Protein AF-A0A7W0RZY6-F1 (afdb_monomer)

Nearest PDB structures (foldseek):
  2p26-assembly1_A  TM=3.273E-01  e=1.431E-01  Homo sapiens
  4n2i-assembly1_A  TM=2.790E-01  e=1.040E-01  Homo sapiens
  4n2c-assembly1_A-2  TM=2.614E-01  e=1.287E-01  Homo sapiens
  5ev7-assembly1_A  TM=2.286E-01  e=4.862E-01  Bacillus anthracis str. Ames

Radius of gyration: 14.33 Å; Cα contacts (8 Å, |Δi|>4): 286; chains: 1; bounding box: 40×27×38 Å

Sequence (119 aa):
MIWPTVRMAGPTHREPWAYAAKAPIVLPARMKVVLAIAPEAAQLAALSSHRGGFVQAVRFEACREREPARVYRGTVGKRTGFPFAFYLKKPSACVPMDVWVDGMETPIREVVPVGRNDC

Structure (mmCIF, N/CA/C/O backbone):
data_AF-A0A7W0RZY6-F1
#
_entry.id   AF-A0A7W0RZY6-F1
#
loop_
_atom_site.group_PDB
_atom_site.id
_atom_site.type_symbol
_atom_site.label_atom_id
_atom_site.label_alt_id
_atom_site.label_comp_id
_atom_site.label_asym_id
_atom_site.label_entity_id
_atom_site.label_seq_id
_atom_site.pdbx_PDB_ins_code
_atom_site.Cartn_x
_atom_site.Cartn_y
_atom_site.Cartn_z
_atom_site.occupancy
_atom_site.B_iso_or_equiv
_atom_site.auth_seq_id
_atom_site.auth_comp_id
_atom_site.auth_asym_id
_atom_site.auth_atom_id
_atom_site.pdbx_PDB_model_num
ATOM 1 N N . MET A 1 1 ? -3.504 -5.855 12.016 1.00 54.06 1 MET A N 1
ATOM 2 C CA . MET A 1 1 ? -3.649 -5.634 10.560 1.00 54.06 1 MET A CA 1
ATOM 3 C C . MET A 1 1 ? -3.458 -6.971 9.877 1.00 54.06 1 MET A C 1
ATOM 5 O O . MET A 1 1 ? -2.596 -7.708 10.330 1.00 54.06 1 MET A O 1
ATOM 9 N N . ILE A 1 2 ? -4.269 -7.329 8.880 1.00 57.41 2 ILE A N 1
ATOM 10 C CA . ILE A 1 2 ? -4.031 -8.566 8.122 1.00 57.41 2 ILE A CA 1
ATOM 11 C C . ILE A 1 2 ? -3.517 -8.156 6.746 1.00 57.41 2 ILE A C 1
ATOM 13 O O . ILE A 1 2 ? -4.217 -7.444 6.023 1.00 57.41 2 ILE A O 1
ATOM 17 N N . TRP A 1 3 ? -2.305 -8.606 6.426 1.00 59.16 3 TRP A N 1
ATOM 18 C CA . TRP A 1 3 ? -1.685 -8.563 5.104 1.00 59.16 3 TRP A CA 1
ATOM 19 C C . TRP A 1 3 ? -1.666 -9.988 4.545 1.00 59.16 3 TRP A C 1
ATOM 21 O O . TRP A 1 3 ? -0.695 -10.714 4.738 1.00 59.16 3 TRP A O 1
ATOM 31 N N . PRO A 1 4 ? -2.738 -10.470 3.903 1.00 53.94 4 PRO A N 1
ATOM 32 C CA . PRO A 1 4 ? -2.623 -11.650 3.065 1.00 53.94 4 PRO A CA 1
ATOM 33 C C . PRO A 1 4 ? -1.577 -11.377 1.977 1.00 53.94 4 PRO A C 1
ATOM 35 O O . PRO A 1 4 ? -1.418 -10.242 1.532 1.00 53.94 4 PRO A O 1
ATOM 38 N N . THR A 1 5 ? -0.875 -12.404 1.514 1.00 54.38 5 THR A N 1
ATOM 39 C CA . THR A 1 5 ? -0.008 -12.292 0.337 1.00 54.38 5 THR A CA 1
ATOM 40 C C . THR A 1 5 ? -0.793 -11.734 -0.854 1.00 54.38 5 THR A C 1
ATOM 42 O O . THR A 1 5 ? -1.931 -12.140 -1.111 1.00 54.38 5 THR A O 1
ATOM 45 N N . VAL A 1 6 ? -0.213 -10.778 -1.585 1.00 59.59 6 VAL A N 1
ATOM 46 C CA . VAL A 1 6 ? -0.845 -10.193 -2.774 1.00 59.59 6 VAL A CA 1
ATOM 47 C C . VAL A 1 6 ? -0.607 -11.140 -3.953 1.00 59.59 6 VAL A C 1
ATOM 49 O O . VAL A 1 6 ? 0.420 -11.075 -4.626 1.00 59.59 6 VAL A O 1
ATOM 52 N N . ARG A 1 7 ? -1.541 -12.068 -4.180 1.00 60.62 7 ARG A N 1
ATOM 53 C CA . ARG A 1 7 ? -1.239 -13.302 -4.930 1.00 60.62 7 ARG A CA 1
ATOM 54 C C . ARG A 1 7 ? -1.064 -13.163 -6.443 1.00 60.62 7 ARG A C 1
ATOM 56 O O . ARG A 1 7 ? -0.431 -14.036 -7.020 1.00 60.62 7 ARG A O 1
ATOM 63 N N . MET A 1 8 ? -1.596 -12.127 -7.099 1.00 67.44 8 MET A N 1
ATOM 64 C CA . MET A 1 8 ? -1.424 -11.952 -8.551 1.00 67.44 8 MET A CA 1
ATOM 65 C C . MET A 1 8 ? -1.447 -10.477 -8.956 1.00 67.44 8 MET A C 1
ATOM 67 O O . MET A 1 8 ? -2.408 -9.765 -8.655 1.00 67.44 8 MET A O 1
ATOM 71 N N . ALA A 1 9 ? -0.407 -10.041 -9.669 1.00 77.50 9 ALA A N 1
ATOM 72 C CA . ALA A 1 9 ? -0.416 -8.783 -10.404 1.00 77.50 9 ALA A CA 1
ATOM 73 C C . ALA A 1 9 ? -0.838 -9.051 -11.856 1.00 77.50 9 ALA A C 1
ATOM 75 O O . ALA A 1 9 ? -0.310 -9.956 -12.500 1.00 77.50 9 ALA A O 1
ATOM 76 N N . GLY A 1 10 ? -1.794 -8.279 -12.365 1.00 82.31 10 GLY A N 1
ATOM 77 C CA . GLY A 1 10 ? -2.190 -8.296 -13.772 1.00 82.31 10 GLY A CA 1
ATOM 78 C C . GLY A 1 10 ? -1.513 -7.164 -14.549 1.00 82.31 10 GLY A C 1
ATOM 79 O O . GLY A 1 10 ? -1.170 -6.145 -13.942 1.00 82.31 10 GLY A O 1
ATOM 80 N N . PRO A 1 11 ? -1.318 -7.304 -15.871 1.00 89.19 11 PRO A N 1
ATOM 81 C CA . PRO A 1 11 ? -0.809 -6.217 -16.701 1.00 89.19 11 PRO A CA 1
ATOM 82 C C . PRO A 1 11 ? -1.781 -5.026 -16.728 1.00 89.19 11 PRO A C 1
ATOM 84 O O . PRO A 1 11 ? -2.994 -5.190 -16.589 1.00 89.19 11 PRO A O 1
ATOM 87 N N . THR A 1 12 ? -1.252 -3.819 -16.933 1.00 88.44 12 THR A N 1
ATOM 88 C CA . THR A 1 12 ? -2.036 -2.590 -17.127 1.00 88.44 12 THR A CA 1
ATOM 89 C C . THR A 1 12 ? -1.476 -1.748 -18.271 1.00 88.44 12 THR A C 1
ATOM 91 O O . THR A 1 12 ? -0.322 -1.900 -18.657 1.00 88.44 12 THR A O 1
ATOM 94 N N . HIS A 1 13 ? -2.277 -0.811 -18.782 1.00 86.31 13 HIS A N 1
ATOM 95 C CA . HIS A 1 13 ? -1.855 0.162 -19.800 1.00 86.31 13 HIS A CA 1
ATOM 96 C C . HIS A 1 13 ? -1.362 1.489 -19.200 1.00 86.31 13 HIS A C 1
ATOM 98 O O . HIS A 1 13 ? -1.403 2.520 -19.865 1.00 86.31 13 HIS A O 1
ATOM 104 N N . ARG A 1 14 ? -0.978 1.511 -17.916 1.00 84.38 14 ARG A N 1
ATOM 105 C CA . ARG A 1 14 ? -0.579 2.748 -17.238 1.00 84.38 14 ARG A CA 1
ATOM 106 C C . ARG A 1 14 ? 0.929 2.834 -17.082 1.00 84.38 14 ARG A C 1
ATOM 108 O O . ARG A 1 14 ? 1.489 2.247 -16.167 1.00 84.38 14 ARG A O 1
ATOM 115 N N . GLU A 1 15 ? 1.587 3.619 -17.920 1.00 84.44 15 GLU A N 1
ATOM 116 C CA . GLU A 1 15 ? 3.020 3.877 -17.768 1.00 84.44 15 GLU A CA 1
ATOM 117 C C . GLU A 1 15 ? 3.321 4.795 -16.563 1.00 84.44 15 GLU A C 1
ATOM 119 O O . GLU A 1 15 ? 2.501 5.652 -16.219 1.00 84.44 15 GLU A O 1
ATOM 124 N N . PRO A 1 16 ? 4.475 4.625 -15.883 1.00 89.00 16 PRO A N 1
ATOM 125 C CA . PRO A 1 16 ? 5.500 3.585 -16.077 1.00 89.00 16 PRO A CA 1
ATOM 126 C C . PRO A 1 16 ? 5.185 2.243 -15.372 1.00 89.00 16 PRO A C 1
ATOM 128 O O . PRO A 1 16 ? 6.061 1.390 -15.233 1.00 89.00 16 PRO A O 1
ATOM 131 N N . TRP A 1 17 ? 3.961 2.046 -14.883 1.00 92.94 17 TRP A N 1
ATOM 132 C CA . TRP A 1 17 ? 3.565 0.927 -14.025 1.00 92.94 17 TRP A CA 1
ATOM 133 C C . TRP A 1 17 ? 2.798 -0.164 -14.781 1.00 92.94 17 TRP A C 1
ATOM 135 O O . TRP A 1 17 ? 1.571 -0.278 -14.717 1.00 92.94 17 TRP A O 1
ATOM 145 N N . ALA A 1 18 ? 3.550 -1.006 -15.484 1.00 92.19 18 ALA A N 1
ATOM 146 C CA . ALA A 1 18 ? 3.011 -2.042 -16.361 1.00 92.19 18 ALA A CA 1
ATOM 147 C C . ALA A 1 18 ? 2.171 -3.126 -15.656 1.00 92.19 18 ALA A C 1
ATOM 149 O O . ALA A 1 18 ? 1.490 -3.885 -16.340 1.00 92.19 18 ALA A O 1
ATOM 150 N N . TYR A 1 19 ? 2.181 -3.210 -14.322 1.00 92.69 19 TYR A N 1
ATOM 151 C CA . TYR A 1 19 ? 1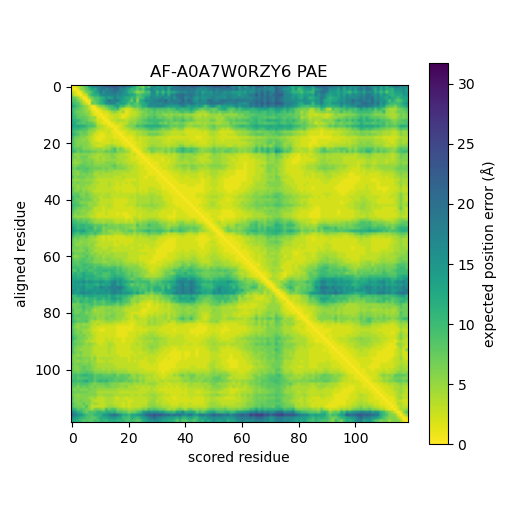.444 -4.228 -13.570 1.00 92.69 19 TYR A CA 1
ATOM 152 C C . TYR A 1 19 ? 0.708 -3.624 -12.377 1.00 92.69 19 TYR A C 1
ATOM 154 O O . TYR A 1 19 ? 1.174 -2.658 -11.777 1.00 92.69 19 TYR A O 1
ATOM 162 N N . ALA A 1 20 ? -0.425 -4.213 -11.998 1.00 90.81 20 ALA A N 1
ATOM 163 C CA . ALA A 1 20 ? -1.156 -3.844 -10.795 1.00 90.81 20 ALA A CA 1
ATOM 164 C C . ALA A 1 20 ? -1.683 -5.063 -10.050 1.00 90.81 20 ALA A C 1
ATOM 166 O O . ALA A 1 20 ? -2.134 -6.037 -10.649 1.00 90.81 20 ALA A O 1
ATOM 167 N N . ALA A 1 21 ? -1.680 -4.976 -8.727 1.00 88.56 21 ALA A N 1
ATOM 168 C CA . ALA A 1 21 ? -2.188 -6.010 -7.850 1.00 88.56 21 ALA A CA 1
ATOM 169 C C . ALA A 1 21 ? -3.076 -5.394 -6.769 1.00 88.56 21 ALA A C 1
ATOM 171 O O . ALA A 1 21 ? -2.716 -4.400 -6.131 1.00 88.56 21 ALA A O 1
ATOM 172 N N . LYS A 1 22 ? -4.257 -5.976 -6.550 1.00 84.44 22 LYS A N 1
ATOM 173 C CA . LYS A 1 22 ? -5.153 -5.505 -5.493 1.00 84.44 22 LYS A CA 1
ATOM 174 C C . LYS A 1 22 ? -4.484 -5.732 -4.144 1.00 84.44 22 LYS A C 1
ATOM 176 O O . LYS A 1 22 ? -4.162 -6.862 -3.802 1.00 84.44 22 LYS A O 1
ATOM 181 N N . ALA A 1 23 ? -4.323 -4.667 -3.374 1.00 77.38 23 ALA A N 1
ATOM 182 C CA . ALA A 1 23 ? -3.780 -4.736 -2.031 1.00 77.38 23 ALA A CA 1
ATOM 183 C C . ALA A 1 23 ? -4.786 -5.459 -1.111 1.00 77.38 23 ALA A C 1
ATOM 185 O O . ALA A 1 23 ? -5.882 -4.939 -0.892 1.00 77.38 23 ALA A O 1
ATOM 186 N N . PRO A 1 24 ? -4.461 -6.635 -0.555 1.00 73.19 24 PRO A N 1
ATOM 187 C CA . PRO A 1 24 ? -5.371 -7.418 0.277 1.00 73.19 24 PRO A CA 1
ATOM 188 C C . PRO A 1 24 ? -5.419 -6.895 1.725 1.00 73.19 24 PRO A C 1
ATOM 190 O O . PRO A 1 24 ? -5.641 -7.648 2.664 1.00 73.19 24 PRO A O 1
ATOM 193 N N . ILE A 1 25 ? -5.203 -5.597 1.927 1.00 81.44 25 ILE A N 1
ATOM 194 C CA . ILE A 1 25 ? -5.101 -4.990 3.253 1.00 81.44 25 ILE A CA 1
ATOM 195 C C . ILE A 1 25 ? -6.491 -4.918 3.866 1.00 81.44 25 ILE A C 1
ATOM 197 O O . ILE A 1 25 ? -7.415 -4.347 3.281 1.00 81.44 25 ILE A O 1
ATOM 201 N N . VAL A 1 26 ? -6.625 -5.464 5.070 1.00 84.31 26 VAL A N 1
ATOM 202 C CA . VAL A 1 26 ? -7.871 -5.418 5.831 1.00 84.31 26 VAL A CA 1
ATOM 203 C C . VAL A 1 26 ? -7.612 -4.832 7.212 1.00 84.31 26 VAL A C 1
ATOM 205 O O . VAL A 1 26 ? -6.772 -5.326 7.974 1.00 84.31 26 VAL A O 1
ATOM 208 N N . LEU A 1 27 ? -8.369 -3.787 7.548 1.00 87.06 27 LEU A N 1
ATOM 209 C CA . LEU A 1 27 ? -8.287 -3.095 8.830 1.00 87.06 27 LEU A CA 1
ATOM 210 C C . LEU A 1 27 ? -9.541 -3.329 9.678 1.00 87.06 27 LEU A C 1
ATOM 212 O O . LEU A 1 27 ? -10.643 -3.380 9.126 1.00 87.06 27 LEU A O 1
ATOM 216 N N . PRO A 1 28 ? -9.410 -3.437 11.010 1.00 88.75 28 PRO A N 1
ATOM 217 C CA . PRO A 1 28 ? -10.540 -3.315 11.925 1.00 88.75 28 PRO A CA 1
ATOM 218 C C . PRO A 1 28 ? -11.281 -1.986 11.737 1.00 88.75 28 PRO A C 1
ATOM 220 O O . PRO A 1 28 ? -10.676 -0.978 11.371 1.00 88.75 28 PRO A O 1
ATOM 223 N N . ALA A 1 29 ? -12.584 -1.979 12.016 1.00 88.81 29 ALA A N 1
ATOM 224 C CA . ALA A 1 29 ? -13.389 -0.760 11.989 1.00 88.81 29 ALA A CA 1
ATOM 225 C C . ALA A 1 29 ? -12.775 0.357 12.857 1.00 88.81 29 ALA A C 1
ATOM 227 O O . ALA A 1 29 ? -12.216 0.077 13.917 1.00 88.81 29 ALA A O 1
ATOM 228 N N . ARG A 1 30 ? -12.916 1.620 12.423 1.00 88.44 30 ARG A N 1
ATOM 229 C CA . ARG A 1 30 ? -12.371 2.841 13.068 1.00 88.44 30 ARG A CA 1
ATOM 230 C C . ARG A 1 30 ? -10.848 2.991 13.057 1.00 88.44 30 ARG A C 1
ATOM 232 O O . ARG A 1 30 ? -10.357 4.036 13.477 1.00 88.44 30 ARG A O 1
ATOM 239 N N . MET A 1 31 ? -10.098 1.993 12.598 1.00 91.38 31 MET A N 1
ATOM 240 C CA . MET A 1 31 ? -8.642 2.089 12.543 1.00 91.38 31 MET A CA 1
ATOM 241 C C . MET A 1 31 ? -8.207 3.072 11.452 1.00 91.38 31 MET A C 1
ATOM 243 O O . MET A 1 31 ? -8.734 3.056 10.339 1.00 91.38 31 MET A O 1
ATOM 247 N N . LYS A 1 32 ? -7.214 3.904 11.765 1.00 92.69 32 LYS A N 1
ATOM 248 C CA . LYS A 1 32 ? -6.588 4.836 10.826 1.00 92.69 32 LYS A CA 1
ATOM 249 C C . LYS A 1 32 ? -5.134 4.452 10.654 1.00 92.69 32 LYS A C 1
ATOM 251 O O . LYS A 1 32 ? -4.436 4.239 11.643 1.00 92.69 32 LYS A O 1
ATOM 256 N N . VAL A 1 33 ? -4.696 4.356 9.407 1.00 92.44 33 VAL A N 1
ATOM 257 C CA . VAL A 1 33 ? -3.311 4.016 9.085 1.00 92.44 33 VAL A CA 1
ATOM 258 C C . VA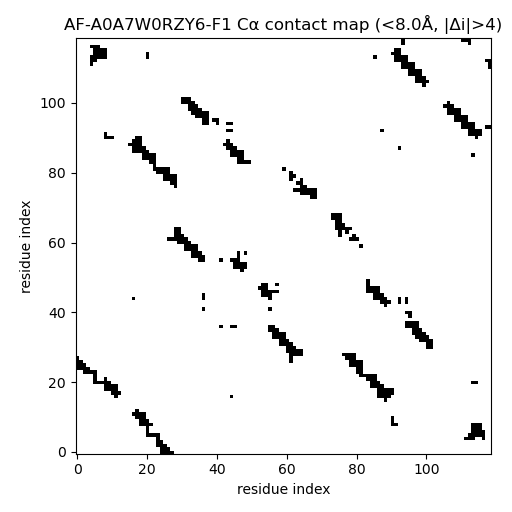L A 1 33 ? -2.797 4.869 7.936 1.00 92.44 33 VAL A C 1
ATOM 260 O O . VAL A 1 33 ? -3.570 5.316 7.085 1.00 92.44 33 VAL A O 1
ATOM 263 N N . VAL A 1 34 ? -1.486 5.061 7.882 1.00 93.31 34 VAL A N 1
ATOM 264 C CA . VAL A 1 34 ? -0.775 5.480 6.677 1.00 93.31 34 VAL A CA 1
ATOM 265 C C . VAL A 1 34 ? 0.010 4.284 6.173 1.00 93.31 34 VAL A C 1
ATOM 267 O O . VAL A 1 34 ? 0.787 3.687 6.912 1.00 93.31 34 VAL A O 1
ATOM 270 N N . LEU A 1 35 ? -0.218 3.935 4.914 1.00 91.75 35 LEU A N 1
ATOM 271 C CA . LEU A 1 35 ? 0.561 2.938 4.195 1.00 91.75 35 LEU A CA 1
ATOM 272 C C . LEU A 1 35 ? 1.541 3.701 3.318 1.00 91.75 35 LEU A C 1
ATOM 274 O O . LEU A 1 35 ? 1.099 4.492 2.482 1.00 91.75 35 LEU A O 1
ATOM 278 N N . ALA A 1 36 ? 2.833 3.480 3.506 1.00 94.38 36 ALA A N 1
ATOM 279 C CA . ALA A 1 36 ? 3.884 4.127 2.741 1.00 94.38 36 ALA A CA 1
ATOM 280 C C . ALA A 1 36 ? 4.820 3.080 2.138 1.00 94.38 36 ALA A C 1
ATOM 282 O O . ALA A 1 36 ? 5.191 2.111 2.792 1.00 94.38 36 ALA A O 1
ATOM 283 N N . ILE A 1 37 ? 5.192 3.269 0.879 1.00 94.19 37 ILE A N 1
ATOM 284 C CA . ILE A 1 37 ? 6.292 2.542 0.251 1.00 94.19 37 ILE A CA 1
ATOM 285 C C . ILE A 1 37 ? 7.580 3.165 0.776 1.00 94.19 37 ILE A C 1
ATOM 287 O O . ILE A 1 37 ? 7.729 4.390 0.748 1.00 94.19 37 ILE A O 1
ATOM 291 N N . ALA A 1 38 ? 8.490 2.336 1.281 1.00 94.12 38 ALA A N 1
ATOM 292 C CA . ALA A 1 38 ? 9.745 2.834 1.817 1.00 94.12 38 ALA A CA 1
ATOM 293 C C . ALA A 1 38 ? 10.576 3.500 0.699 1.00 94.12 38 ALA A C 1
ATOM 295 O O . ALA A 1 38 ? 10.472 3.091 -0.466 1.00 94.12 38 ALA A O 1
ATOM 296 N N . PRO A 1 39 ? 11.407 4.512 1.009 1.00 94.31 39 PRO A N 1
ATOM 297 C CA . PRO A 1 39 ? 12.160 5.264 0.001 1.00 94.31 39 PRO A CA 1
ATOM 298 C C . PRO A 1 39 ? 12.958 4.387 -0.976 1.00 94.31 39 PRO A C 1
ATOM 300 O O . PRO A 1 39 ? 12.952 4.635 -2.182 1.00 94.31 39 PRO A O 1
ATOM 303 N N . GLU A 1 40 ? 13.577 3.318 -0.477 1.00 93.75 40 GLU A N 1
ATOM 304 C CA . GLU A 1 40 ? 14.346 2.336 -1.248 1.00 93.75 40 GLU A CA 1
ATOM 305 C C . GLU A 1 40 ? 13.515 1.591 -2.310 1.00 93.75 40 GLU A C 1
ATOM 307 O O . GLU A 1 40 ? 14.056 1.100 -3.301 1.00 93.75 40 GLU A O 1
ATOM 312 N N . ALA A 1 41 ? 12.192 1.543 -2.146 1.00 92.88 41 ALA A N 1
ATOM 313 C CA . ALA A 1 41 ? 11.265 0.831 -3.017 1.00 92.88 41 ALA A CA 1
ATOM 314 C C . ALA A 1 41 ? 10.437 1.756 -3.927 1.00 92.88 41 ALA A C 1
ATOM 316 O O . ALA A 1 41 ? 9.651 1.269 -4.745 1.00 92.88 41 ALA A O 1
ATOM 317 N N . ALA A 1 42 ? 10.642 3.078 -3.865 1.00 92.62 42 ALA A N 1
ATOM 318 C CA . ALA A 1 42 ? 9.862 4.063 -4.624 1.00 92.62 42 ALA A CA 1
ATOM 319 C C . ALA A 1 42 ? 9.959 3.896 -6.154 1.00 92.62 42 ALA A C 1
ATOM 321 O O . ALA A 1 42 ? 9.074 4.321 -6.897 1.00 92.62 42 ALA A O 1
ATOM 322 N N . GLN A 1 43 ? 11.033 3.265 -6.645 1.00 93.06 43 GLN A N 1
ATOM 323 C CA . GLN A 1 43 ? 11.212 2.943 -8.065 1.00 93.06 43 GLN A CA 1
ATOM 324 C C . GLN A 1 43 ? 10.644 1.576 -8.465 1.00 93.06 43 GLN A C 1
ATOM 326 O O . GLN A 1 43 ? 10.606 1.275 -9.660 1.00 93.06 43 GLN A O 1
ATOM 331 N N . LEU A 1 44 ? 10.224 0.755 -7.500 1.00 91.94 44 LEU A N 1
ATOM 332 C CA . LEU A 1 44 ? 9.700 -0.596 -7.712 1.00 91.94 44 LEU A CA 1
ATOM 333 C C . LEU A 1 44 ? 8.176 -0.612 -7.731 1.00 91.94 44 LEU A C 1
ATOM 335 O O . LEU A 1 44 ? 7.586 -1.315 -8.557 1.00 91.94 44 LEU A O 1
ATOM 339 N N . ALA A 1 45 ? 7.562 0.177 -6.847 1.00 92.94 45 ALA A N 1
ATOM 340 C CA . ALA A 1 45 ? 6.127 0.187 -6.643 1.00 92.94 45 ALA A CA 1
ATOM 341 C C . ALA A 1 45 ? 5.548 1.597 -6.454 1.00 92.94 45 ALA A C 1
ATOM 343 O O . ALA A 1 45 ? 6.247 2.550 -6.110 1.00 92.94 45 ALA A O 1
ATOM 344 N N . ALA A 1 46 ? 4.236 1.698 -6.643 1.00 94.75 46 ALA A N 1
ATOM 345 C CA . ALA A 1 46 ? 3.419 2.838 -6.255 1.00 94.75 46 ALA A CA 1
ATOM 346 C C . ALA A 1 46 ? 2.034 2.386 -5.770 1.00 94.75 46 ALA A C 1
ATOM 348 O O . ALA A 1 46 ? 1.576 1.280 -6.058 1.00 94.75 46 ALA A O 1
ATOM 349 N N . LEU A 1 47 ? 1.334 3.262 -5.057 1.00 92.19 47 LEU A N 1
ATOM 350 C CA . LEU A 1 47 ? -0.063 3.100 -4.658 1.00 92.19 47 LEU A CA 1
ATOM 351 C C . LEU A 1 47 ? -0.960 3.931 -5.582 1.00 92.19 47 LEU A C 1
ATOM 353 O O . LEU A 1 47 ? -0.597 5.042 -5.974 1.00 92.19 47 LEU A O 1
ATOM 357 N N . SER A 1 48 ? -2.158 3.442 -5.914 1.00 89.75 48 SER A N 1
ATOM 358 C CA . SER A 1 48 ? -3.130 4.295 -6.616 1.00 89.75 48 SER A CA 1
ATOM 359 C C . SER A 1 48 ? -3.691 5.385 -5.713 1.00 89.75 48 SER A C 1
ATOM 361 O O . SER A 1 48 ? -4.142 5.107 -4.601 1.00 89.75 48 SER A O 1
ATOM 363 N N . SER A 1 49 ? -3.774 6.598 -6.253 1.00 84.75 49 SER A N 1
ATOM 364 C CA . SER A 1 49 ? -4.478 7.721 -5.637 1.00 84.75 49 SER A CA 1
ATOM 365 C C . SER A 1 49 ? -5.964 7.733 -6.003 1.00 84.75 49 SER A C 1
ATOM 367 O O . SER A 1 49 ? -6.341 7.478 -7.149 1.00 84.75 49 SER A O 1
ATOM 369 N N . HIS A 1 50 ? -6.814 8.126 -5.049 1.00 75.94 50 HIS A N 1
ATOM 370 C CA . HIS A 1 50 ? -8.238 8.381 -5.298 1.00 75.94 50 HIS A CA 1
ATOM 371 C C . HIS A 1 50 ? -8.476 9.546 -6.274 1.00 75.94 50 HIS A C 1
ATOM 373 O O . HIS A 1 50 ? -9.521 9.596 -6.912 1.00 75.94 50 HIS A O 1
ATOM 379 N N . ARG A 1 51 ? -7.513 10.472 -6.402 1.00 79.19 51 ARG A N 1
ATOM 380 C CA . ARG A 1 51 ? -7.578 11.629 -7.317 1.00 79.19 51 ARG A CA 1
ATOM 381 C C . ARG A 1 51 ? -7.037 11.325 -8.716 1.00 79.19 51 ARG A C 1
ATOM 383 O O . ARG A 1 51 ? -6.875 12.238 -9.515 1.00 79.19 51 ARG A O 1
ATOM 390 N N . GLY A 1 52 ? -6.736 10.059 -9.003 1.00 79.00 52 GLY A N 1
ATOM 391 C CA . GLY A 1 52 ? -5.973 9.670 -10.183 1.00 79.00 52 GLY A CA 1
ATOM 392 C C . GLY A 1 52 ? -4.463 9.785 -9.955 1.00 79.00 52 GLY A C 1
ATOM 393 O O . GLY A 1 52 ? -3.995 10.526 -9.091 1.00 79.00 52 GLY A O 1
ATOM 394 N N . GLY A 1 53 ? -3.701 8.995 -10.712 1.00 88.88 53 GLY A N 1
ATOM 395 C CA . GLY A 1 53 ? -2.243 8.927 -10.607 1.00 88.88 53 GLY A CA 1
ATOM 396 C C . GLY A 1 53 ? -1.719 7.986 -9.518 1.00 88.88 53 GLY A C 1
ATOM 397 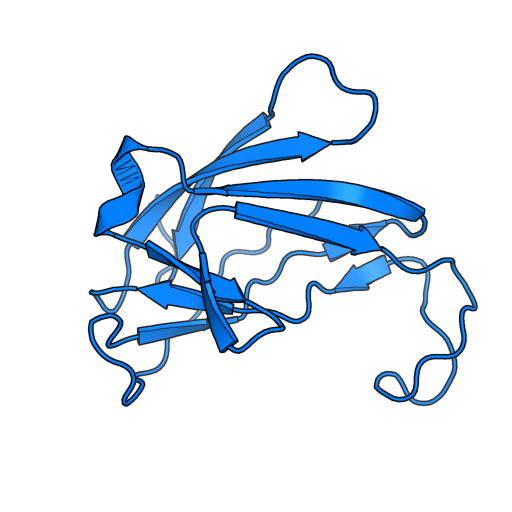O O . GLY A 1 53 ? -2.437 7.130 -8.987 1.00 88.88 53 GLY A O 1
ATOM 398 N N . PHE A 1 54 ? -0.432 8.157 -9.225 1.00 92.19 54 PHE A N 1
ATOM 399 C CA . PHE A 1 54 ? 0.385 7.259 -8.415 1.00 92.19 54 PHE A CA 1
ATOM 400 C C . PHE A 1 54 ? 1.030 8.026 -7.271 1.00 92.19 54 PHE A C 1
ATOM 402 O O . PHE A 1 54 ? 1.546 9.123 -7.470 1.00 92.19 54 PHE A O 1
ATOM 409 N N . VAL A 1 55 ? 0.994 7.448 -6.078 1.00 94.06 55 VAL A N 1
ATOM 410 C CA . VAL A 1 55 ? 1.539 8.050 -4.860 1.00 94.06 55 VAL A CA 1
ATOM 411 C C . VAL A 1 55 ? 2.372 7.031 -4.097 1.00 94.06 55 VAL A C 1
ATOM 413 O O . VAL A 1 55 ? 2.188 5.827 -4.252 1.00 94.06 55 VAL A O 1
ATOM 416 N N . GLN A 1 56 ? 3.288 7.516 -3.264 1.00 94.94 56 GLN A N 1
ATOM 417 C CA . GLN A 1 56 ? 4.132 6.662 -2.422 1.00 94.94 56 GLN A CA 1
ATOM 418 C C . GLN A 1 56 ? 3.504 6.378 -1.058 1.00 94.94 56 GLN A C 1
ATOM 420 O O . GLN A 1 56 ? 3.870 5.410 -0.404 1.00 94.94 56 GLN A O 1
ATOM 425 N N . ALA A 1 57 ? 2.527 7.185 -0.643 1.00 93.50 57 ALA A N 1
ATOM 426 C CA . ALA A 1 57 ? 1.822 6.988 0.610 1.00 93.50 57 ALA A CA 1
ATOM 427 C C . ALA A 1 57 ? 0.338 7.325 0.482 1.00 93.50 57 ALA A C 1
ATOM 429 O O . ALA A 1 57 ? -0.060 8.211 -0.277 1.00 93.50 57 ALA A O 1
ATOM 430 N N . VAL A 1 58 ? -0.480 6.622 1.258 1.00 91.81 58 VAL A N 1
ATOM 431 C CA . VAL A 1 58 ? -1.922 6.850 1.369 1.00 91.81 58 VAL A CA 1
ATOM 432 C C . VAL A 1 58 ? -2.349 6.754 2.824 1.00 91.81 58 VAL A C 1
ATOM 434 O O . VAL A 1 58 ? -1.961 5.834 3.543 1.00 91.81 58 VAL A O 1
ATOM 437 N N . ARG A 1 59 ? -3.202 7.684 3.249 1.00 91.44 59 ARG A N 1
ATOM 438 C CA . ARG A 1 59 ? -3.939 7.559 4.505 1.00 91.44 59 ARG A CA 1
ATOM 439 C C . ARG A 1 59 ? -5.218 6.774 4.245 1.00 91.44 59 ARG A C 1
ATOM 441 O O . ARG A 1 59 ? -5.987 7.125 3.352 1.00 91.44 59 ARG A O 1
ATOM 448 N N . PHE A 1 60 ? -5.450 5.740 5.040 1.00 89.19 60 PHE A N 1
ATOM 449 C CA . PHE A 1 60 ? -6.653 4.928 4.994 1.00 89.19 60 PHE A CA 1
ATOM 450 C C . PHE A 1 60 ? -7.324 4.920 6.365 1.00 89.19 60 PHE A C 1
ATOM 452 O O . PHE A 1 60 ? -6.731 4.524 7.366 1.00 89.19 60 PHE A O 1
ATOM 459 N N . GLU A 1 61 ? -8.572 5.376 6.399 1.00 91.06 61 GLU A N 1
ATOM 460 C CA . GLU A 1 61 ? -9.443 5.307 7.567 1.00 91.06 61 GLU A CA 1
ATOM 461 C C . GLU A 1 61 ? -10.505 4.241 7.307 1.00 91.06 61 GLU A C 1
ATOM 463 O O . GLU A 1 61 ? -11.288 4.339 6.361 1.00 91.06 61 GLU A O 1
ATOM 468 N N . ALA A 1 62 ? -10.495 3.193 8.125 1.00 89.44 62 ALA A N 1
ATOM 469 C CA . ALA A 1 62 ? -11.492 2.144 8.069 1.00 89.44 62 ALA A CA 1
ATOM 470 C C . ALA A 1 62 ? -12.838 2.682 8.563 1.00 89.44 62 ALA A C 1
ATOM 472 O O . ALA A 1 62 ? -12.918 3.296 9.632 1.00 89.44 62 ALA A O 1
ATOM 473 N N . CYS A 1 63 ? -13.897 2.388 7.809 1.00 88.69 63 CYS A N 1
ATOM 474 C CA . CYS A 1 63 ? -15.265 2.745 8.163 1.00 88.69 63 CYS A CA 1
ATOM 475 C C . CYS A 1 63 ? -15.636 2.243 9.565 1.00 88.69 63 CYS A C 1
ATOM 477 O O . CYS A 1 63 ? -15.054 1.293 10.108 1.00 88.69 63 CYS A O 1
ATOM 479 N N . ARG A 1 64 ? -16.645 2.879 10.158 1.00 89.44 64 ARG A N 1
ATOM 480 C CA . ARG A 1 64 ? -17.244 2.394 11.403 1.00 89.44 64 ARG A CA 1
ATOM 481 C C . ARG A 1 64 ? -18.030 1.117 11.112 1.00 89.44 64 ARG A C 1
ATOM 483 O O . ARG A 1 64 ? -18.588 0.941 10.031 1.00 89.44 64 ARG A O 1
ATOM 490 N N . GLU A 1 65 ? -18.111 0.228 12.097 1.00 87.62 65 GLU A N 1
ATOM 491 C CA . GLU A 1 65 ? -19.028 -0.907 11.994 1.00 87.62 65 GLU A CA 1
ATOM 492 C C . GLU A 1 65 ? -20.459 -0.381 11.808 1.00 87.62 65 GLU A C 1
ATOM 494 O O . GLU A 1 65 ? -20.845 0.600 12.450 1.00 87.62 65 GLU A O 1
ATOM 499 N N . ARG A 1 66 ? -21.235 -1.041 10.941 1.00 86.50 66 ARG A N 1
ATOM 500 C CA . ARG A 1 66 ? -22.615 -0.675 10.572 1.00 86.50 66 ARG A CA 1
ATOM 501 C C . ARG A 1 66 ? -22.755 0.614 9.756 1.00 86.50 66 ARG A C 1
ATOM 503 O O . ARG A 1 66 ? -23.874 1.063 9.525 1.00 86.50 66 ARG A O 1
ATOM 510 N N . GLU A 1 67 ? -21.656 1.194 9.281 1.00 87.12 67 GLU A N 1
ATOM 511 C CA . GLU A 1 67 ? -21.718 2.327 8.359 1.00 87.12 67 GLU A CA 1
ATOM 512 C C . GLU A 1 67 ? -22.353 1.894 7.022 1.00 87.12 67 GLU A C 1
ATOM 514 O O . GLU A 1 67 ? -21.958 0.856 6.475 1.00 87.12 67 GLU A O 1
ATOM 519 N N . PRO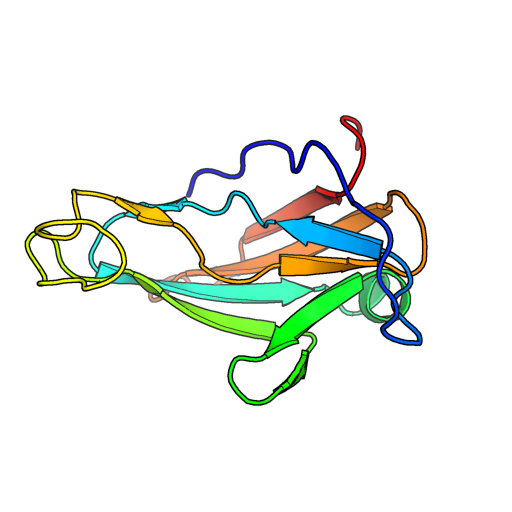 A 1 68 ? -23.346 2.628 6.483 1.00 84.81 68 PR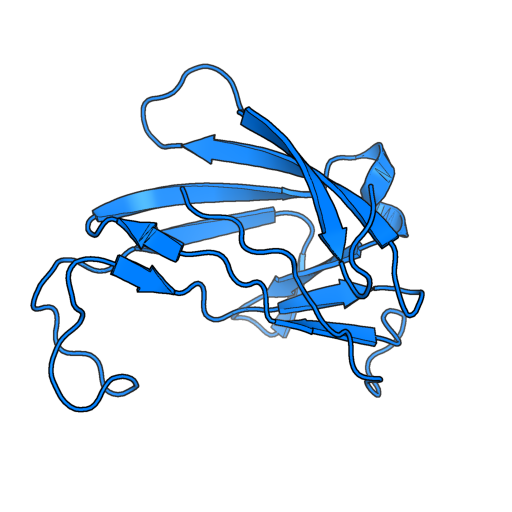O A N 1
ATOM 520 C CA . PRO A 1 68 ? -23.925 2.315 5.181 1.00 84.81 68 PRO A CA 1
ATOM 521 C C . PRO A 1 68 ? -22.873 2.423 4.077 1.00 84.81 68 PRO A C 1
ATOM 523 O O . PRO A 1 68 ? -22.209 3.450 3.950 1.00 84.81 68 PRO A O 1
ATOM 526 N N . ALA A 1 69 ? -22.744 1.399 3.234 1.00 75.06 69 ALA A N 1
ATOM 527 C CA . ALA A 1 69 ? -21.782 1.430 2.139 1.00 75.06 69 ALA A CA 1
ATOM 528 C C . ALA A 1 69 ? -22.393 0.911 0.840 1.00 75.06 69 ALA A C 1
ATOM 530 O O . ALA A 1 69 ? -22.773 -0.247 0.728 1.00 75.06 69 ALA A O 1
ATOM 531 N N . ARG A 1 70 ? -22.419 1.753 -0.200 1.00 68.19 70 ARG A N 1
ATOM 532 C CA . ARG A 1 70 ? -22.979 1.381 -1.516 1.00 68.19 70 ARG A CA 1
ATOM 533 C C . ARG A 1 70 ? -22.256 0.198 -2.171 1.00 68.19 70 ARG A C 1
ATOM 535 O O . ARG A 1 70 ? -22.863 -0.546 -2.931 1.00 68.19 70 ARG A O 1
ATOM 542 N N . VAL A 1 71 ? -20.969 0.031 -1.872 1.00 66.94 71 VAL A N 1
ATOM 543 C CA . VAL A 1 71 ? -20.115 -1.042 -2.411 1.00 66.94 71 VAL A CA 1
ATOM 544 C C . VAL A 1 71 ? -20.289 -2.390 -1.699 1.00 66.94 71 VAL A C 1
ATOM 546 O O . VAL A 1 71 ? -19.967 -3.420 -2.282 1.00 66.94 71 VAL A O 1
ATOM 549 N N . TYR A 1 72 ? -20.836 -2.410 -0.480 1.00 57.84 72 TYR A N 1
ATOM 550 C CA . TYR A 1 72 ? -21.137 -3.627 0.277 1.00 57.84 72 TYR A CA 1
ATOM 551 C C . TYR A 1 72 ? -22.650 -3.657 0.482 1.00 57.84 72 TYR A C 1
ATOM 553 O O . TYR A 1 72 ? -23.118 -2.954 1.359 1.00 57.84 72 TYR A O 1
AT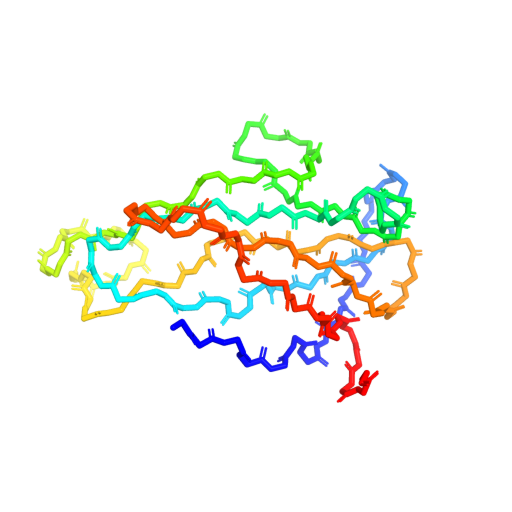OM 561 N N . ARG A 1 73 ? -23.423 -4.392 -0.335 1.00 60.78 73 ARG A N 1
ATOM 562 C CA . ARG A 1 73 ? -24.906 -4.444 -0.273 1.00 60.78 73 ARG A CA 1
ATOM 563 C C . ARG A 1 73 ? -25.420 -4.556 1.186 1.00 60.78 73 ARG A C 1
ATOM 565 O O . ARG A 1 73 ? -25.541 -5.665 1.697 1.00 60.78 73 ARG A O 1
ATOM 572 N N . GLY A 1 74 ? -25.686 -3.423 1.851 1.00 79.06 74 GLY A N 1
ATOM 573 C CA . GLY A 1 74 ? -25.882 -3.335 3.305 1.00 79.06 74 GLY A CA 1
ATOM 574 C C . GLY A 1 74 ? -24.896 -2.384 4.010 1.00 79.06 74 GLY A C 1
ATOM 575 O O . GLY A 1 74 ? -24.703 -1.238 3.597 1.00 7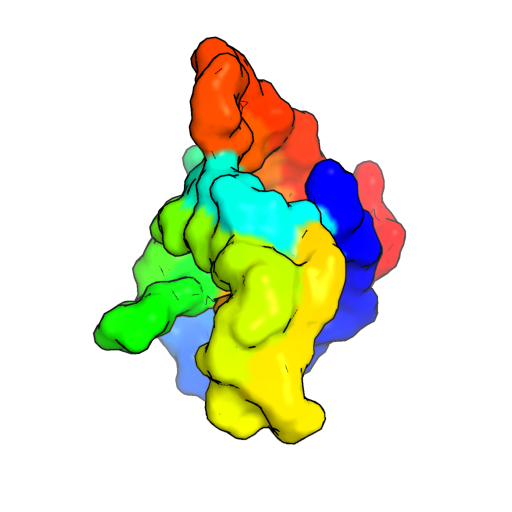9.06 74 GLY A O 1
ATOM 576 N N . THR A 1 75 ? -24.315 -2.843 5.120 1.00 79.88 75 THR A N 1
ATOM 577 C CA . THR A 1 75 ? -23.408 -2.055 5.969 1.00 79.88 75 THR A CA 1
ATOM 578 C C . THR A 1 75 ? -22.013 -2.660 6.043 1.00 79.88 75 THR A C 1
ATOM 580 O O . THR A 1 75 ? -21.847 -3.873 5.908 1.00 79.88 75 THR A O 1
ATOM 583 N N . VAL A 1 76 ? -21.009 -1.842 6.356 1.00 80.81 76 VAL A N 1
ATOM 584 C CA . VAL A 1 76 ? -19.653 -2.328 6.635 1.00 80.81 76 VAL A CA 1
ATOM 585 C C . VAL A 1 76 ? -19.649 -3.215 7.885 1.00 80.81 76 VAL A C 1
ATOM 587 O O . VAL A 1 76 ? -20.243 -2.877 8.912 1.00 80.81 76 VAL A O 1
ATOM 590 N N . GLY A 1 77 ? -18.984 -4.368 7.793 1.00 83.75 77 GLY A N 1
A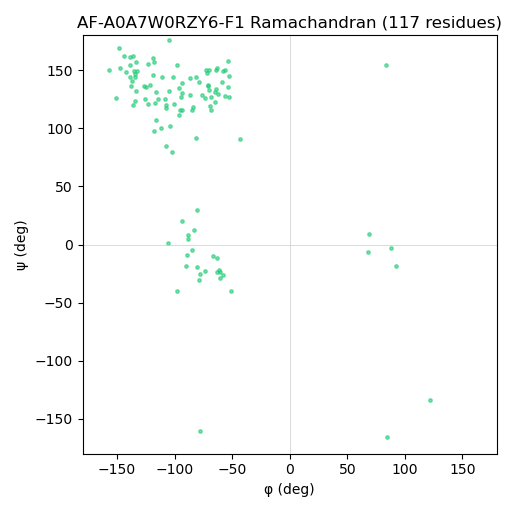TOM 591 C CA . GLY A 1 77 ? -18.792 -5.282 8.920 1.00 83.75 77 GLY A CA 1
ATOM 592 C C . GLY A 1 77 ? -17.696 -4.818 9.888 1.00 83.75 77 GLY A C 1
ATOM 593 O O . GLY A 1 77 ? -17.259 -3.672 9.882 1.00 83.75 77 GLY A O 1
ATOM 594 N N . LYS A 1 78 ? -17.176 -5.743 10.703 1.00 87.50 78 LYS A N 1
ATOM 595 C CA . LYS A 1 78 ? -16.098 -5.466 11.680 1.00 87.50 78 LYS A CA 1
ATOM 596 C C . LYS A 1 78 ? -14.749 -5.097 11.049 1.00 87.50 78 LYS A C 1
ATOM 598 O O . LYS A 1 78 ? -13.804 -4.740 11.754 1.00 87.50 78 LYS A O 1
ATOM 603 N N . ARG A 1 79 ? -14.628 -5.258 9.732 1.00 85.81 79 ARG A N 1
ATOM 604 C CA . ARG A 1 79 ? -13.399 -5.078 8.968 1.00 85.81 79 ARG A CA 1
ATOM 605 C C . ARG A 1 79 ? -13.696 -4.329 7.674 1.00 85.81 79 ARG A C 1
ATOM 607 O O . ARG A 1 79 ? -14.698 -4.613 7.022 1.00 85.81 79 ARG A O 1
ATOM 614 N N . THR A 1 80 ? -12.794 -3.431 7.296 1.00 85.44 80 THR A N 1
ATOM 615 C CA . THR A 1 80 ? -12.842 -2.693 6.031 1.00 85.44 80 THR A CA 1
ATOM 616 C C . THR A 1 80 ? -11.651 -3.100 5.173 1.00 85.44 80 THR A C 1
ATOM 618 O O . THR A 1 80 ? -10.503 -3.033 5.621 1.00 85.44 80 THR A O 1
ATOM 621 N N . GLY A 1 81 ? -11.925 -3.542 3.946 1.00 82.38 81 GLY A N 1
ATOM 622 C CA . GLY A 1 81 ? -10.894 -3.806 2.946 1.00 82.38 81 GLY A CA 1
ATOM 623 C C . GLY A 1 81 ? -10.409 -2.510 2.303 1.00 82.38 81 GLY A C 1
ATOM 624 O O . GLY A 1 81 ? -11.205 -1.619 2.003 1.00 82.38 81 GLY A O 1
ATOM 625 N N . PHE A 1 82 ? -9.107 -2.408 2.073 1.00 83.62 82 PHE A N 1
ATOM 626 C CA . PHE A 1 82 ? -8.513 -1.280 1.375 1.00 83.62 82 PHE A CA 1
ATOM 627 C C . PHE A 1 82 ? -8.927 -1.289 -0.113 1.00 83.62 82 PHE A C 1
ATOM 629 O O . PHE A 1 82 ? -8.775 -2.302 -0.806 1.00 83.62 82 PHE A O 1
ATOM 636 N N . PRO A 1 83 ? -9.484 -0.186 -0.645 1.00 77.62 83 PRO A N 1
ATOM 637 C CA . PRO A 1 83 ? -10.117 -0.198 -1.962 1.00 77.62 83 PRO A CA 1
ATOM 638 C C . PRO A 1 83 ? -9.133 0.010 -3.122 1.00 77.62 83 PRO A C 1
ATOM 640 O O . PRO A 1 83 ? -9.534 -0.121 -4.278 1.00 77.62 83 PRO A O 1
ATOM 643 N N . PHE A 1 84 ? -7.857 0.272 -2.856 1.00 84.56 84 PHE A N 1
ATOM 644 C CA . PHE A 1 84 ? -6.869 0.630 -3.875 1.00 84.56 84 PHE A CA 1
ATOM 645 C C . PHE A 1 84 ? -5.914 -0.532 -4.200 1.00 84.56 84 PHE A C 1
ATOM 647 O O . PHE A 1 84 ? -6.018 -1.622 -3.633 1.00 84.56 84 PHE A O 1
ATOM 654 N N . ALA A 1 85 ? -5.031 -0.323 -5.175 1.00 88.38 85 ALA A N 1
ATOM 655 C CA . ALA A 1 85 ? -4.094 -1.329 -5.670 1.00 88.38 85 ALA A CA 1
ATOM 656 C C . ALA A 1 85 ? -2.641 -0.848 -5.560 1.00 88.38 85 ALA A C 1
ATOM 658 O O . ALA A 1 85 ? -2.371 0.357 -5.570 1.00 88.38 85 ALA A O 1
ATOM 659 N N . PHE A 1 86 ? -1.729 -1.815 -5.496 1.00 91.25 86 PHE A N 1
ATOM 660 C CA . PHE A 1 86 ? -0.314 -1.622 -5.773 1.00 91.25 86 PHE A CA 1
ATOM 661 C C . PHE A 1 86 ? -0.083 -1.641 -7.275 1.00 91.25 86 PHE A C 1
ATOM 663 O O . PHE A 1 86 ? -0.719 -2.406 -7.997 1.00 91.25 86 PHE A O 1
ATOM 670 N N . TYR A 1 87 ? 0.852 -0.824 -7.721 1.00 93.19 87 TYR A N 1
ATOM 671 C CA . TYR A 1 87 ? 1.307 -0.719 -9.094 1.00 93.19 87 TYR A CA 1
ATOM 672 C C . TYR A 1 87 ? 2.798 -1.004 -9.124 1.00 93.19 87 TYR A C 1
ATOM 674 O O . TYR A 1 87 ? 3.521 -0.547 -8.246 1.00 93.19 87 TYR A O 1
ATOM 682 N N . LEU A 1 88 ? 3.248 -1.779 -10.103 1.00 92.75 88 LEU A N 1
ATOM 683 C CA . LEU A 1 88 ? 4.607 -2.297 -10.188 1.00 92.75 88 LEU A CA 1
ATOM 684 C C . LEU A 1 88 ? 5.165 -2.080 -11.594 1.00 92.75 88 LEU A C 1
ATOM 686 O O . LEU A 1 88 ? 4.435 -2.130 -12.586 1.00 92.75 88 LEU A O 1
ATOM 690 N N . LYS A 1 89 ? 6.485 -1.898 -11.690 1.00 91.50 89 LYS A N 1
ATOM 691 C CA . LYS A 1 89 ? 7.188 -1.905 -12.988 1.00 91.50 89 LYS A CA 1
ATOM 692 C C . LYS A 1 89 ? 7.409 -3.319 -13.535 1.00 91.50 89 LYS A C 1
ATOM 694 O O . LYS A 1 89 ? 7.548 -3.503 -14.739 1.00 91.50 89 LYS A O 1
ATOM 699 N N . LYS A 1 90 ? 7.463 -4.315 -12.648 1.00 90.75 90 LYS A N 1
ATOM 700 C CA . LYS A 1 90 ? 7.683 -5.735 -12.958 1.00 90.75 90 LYS A CA 1
ATOM 701 C C . LYS A 1 90 ? 6.471 -6.567 -12.512 1.00 90.75 90 LYS A C 1
ATOM 703 O O . LYS A 1 90 ? 5.738 -6.106 -11.640 1.00 90.75 90 LYS A O 1
ATOM 708 N N . PRO A 1 91 ? 6.279 -7.791 -13.039 1.00 89.38 91 PRO A N 1
ATOM 709 C CA . PRO A 1 91 ? 5.174 -8.663 -12.629 1.00 89.38 91 PRO A CA 1
ATOM 710 C C . PRO A 1 91 ? 5.152 -8.984 -11.130 1.00 89.38 91 PRO A C 1
ATOM 712 O O . PRO A 1 91 ? 4.097 -9.287 -10.583 1.00 89.38 91 PRO A O 1
ATOM 715 N N . SER A 1 92 ? 6.312 -8.933 -10.470 1.00 89.25 92 SER A N 1
ATOM 716 C CA . SER A 1 92 ? 6.437 -9.144 -9.032 1.00 89.25 92 SER A CA 1
ATOM 717 C C . SER A 1 92 ? 7.568 -8.317 -8.419 1.00 89.25 92 SER A C 1
ATOM 719 O O . SER A 1 92 ? 8.554 -8.012 -9.098 1.00 89.25 92 SER A O 1
ATOM 721 N N . ALA A 1 93 ? 7.435 -7.974 -7.137 1.00 89.88 93 ALA A N 1
ATOM 722 C CA . ALA A 1 93 ? 8.468 -7.315 -6.341 1.00 89.88 93 ALA A CA 1
ATOM 723 C C . ALA A 1 93 ? 8.275 -7.560 -4.835 1.00 89.88 93 ALA A C 1
ATOM 725 O O . ALA A 1 93 ? 7.143 -7.654 -4.360 1.00 89.88 93 ALA A O 1
ATOM 726 N N . CYS A 1 94 ? 9.385 -7.575 -4.096 1.00 89.75 94 CYS A N 1
ATOM 727 C CA . CYS A 1 94 ? 9.396 -7.392 -2.649 1.00 89.75 94 CYS A CA 1
ATOM 728 C C . CYS A 1 94 ? 9.419 -5.899 -2.357 1.00 89.75 94 CYS A C 1
ATOM 730 O O . CYS A 1 94 ? 10.358 -5.204 -2.748 1.00 89.75 94 CYS A O 1
ATOM 732 N N . VAL A 1 95 ? 8.362 -5.399 -1.727 1.00 90.75 95 VAL A N 1
ATOM 733 C CA . VAL A 1 95 ? 8.164 -3.970 -1.500 1.00 90.75 95 VAL A CA 1
ATOM 734 C C . VAL A 1 95 ? 8.291 -3.694 -0.006 1.00 90.75 95 VAL A C 1
ATOM 736 O O . VAL A 1 95 ? 7.340 -3.943 0.733 1.00 90.75 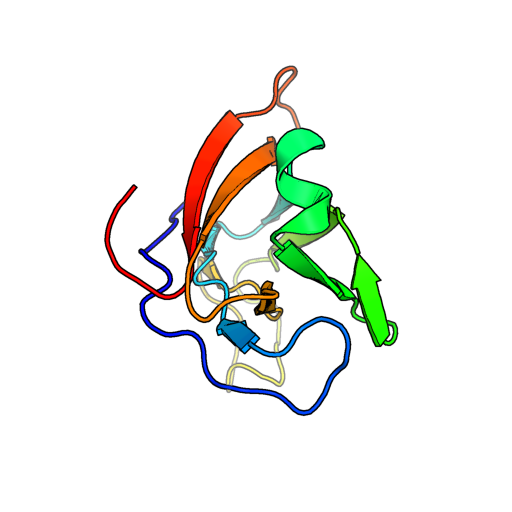95 VAL A O 1
ATOM 739 N N . PRO A 1 96 ? 9.446 -3.193 0.461 1.00 93.44 96 PRO A N 1
ATOM 740 C CA . PRO A 1 96 ? 9.559 -2.575 1.773 1.00 93.44 96 PRO A CA 1
ATOM 741 C C . PRO A 1 96 ? 8.503 -1.479 1.958 1.00 93.44 96 PRO A C 1
ATOM 743 O O . PRO A 1 96 ? 8.367 -0.575 1.126 1.00 93.44 96 PRO A O 1
ATOM 746 N N . MET A 1 97 ? 7.744 -1.571 3.043 1.00 92.00 97 MET A N 1
ATOM 747 C CA . MET A 1 97 ? 6.671 -0.648 3.384 1.00 92.00 97 MET A CA 1
ATOM 748 C C . MET A 1 97 ? 6.729 -0.246 4.850 1.00 92.00 97 MET A C 1
ATOM 750 O O . MET A 1 97 ? 7.038 -1.059 5.719 1.00 92.00 97 MET A O 1
ATOM 754 N N . ASP A 1 98 ? 6.334 0.996 5.106 1.00 93.75 98 ASP A N 1
ATOM 755 C CA . ASP A 1 98 ? 6.066 1.514 6.439 1.00 93.75 98 ASP A CA 1
ATOM 756 C C . ASP A 1 98 ? 4.565 1.635 6.664 1.00 93.75 98 ASP A C 1
ATOM 758 O O . ASP A 1 98 ? 3.820 2.204 5.859 1.00 93.75 98 ASP A O 1
ATOM 762 N N . VAL A 1 99 ? 4.128 1.124 7.806 1.00 91.38 99 VAL A N 1
ATOM 763 C CA . VAL A 1 99 ? 2.747 1.187 8.255 1.00 91.38 99 VAL A CA 1
ATOM 764 C C . VAL A 1 99 ? 2.687 2.006 9.532 1.00 91.38 99 VAL A C 1
ATOM 766 O O . VAL A 1 99 ? 3.069 1.545 10.605 1.00 91.38 99 VAL A O 1
ATOM 769 N N . TRP A 1 100 ? 2.157 3.218 9.423 1.00 93.88 100 TRP A N 1
ATOM 770 C CA . TRP A 1 100 ? 1.912 4.079 10.573 1.00 93.88 100 TRP A CA 1
ATOM 771 C C . TRP A 1 100 ? 0.485 3.863 11.041 1.00 93.88 100 TRP A C 1
ATOM 773 O O . TRP A 1 100 ? -0.453 4.152 10.300 1.00 93.88 100 TRP A O 1
ATOM 783 N N . VAL A 1 101 ? 0.304 3.347 12.249 1.00 92.06 101 VAL A N 1
ATOM 784 C CA . VAL A 1 101 ? -1.020 3.229 12.865 1.00 92.06 101 VAL A CA 1
ATOM 785 C C . VAL A 1 101 ? -1.229 4.440 13.763 1.00 92.06 101 VAL A C 1
ATOM 787 O O . VAL A 1 101 ? -0.334 4.820 14.511 1.00 92.06 101 VAL A O 1
ATOM 790 N N . ASP A 1 102 ? -2.403 5.057 13.680 1.00 92.06 102 ASP A N 1
ATOM 791 C CA . ASP A 1 102 ? -2.750 6.201 14.524 1.00 92.06 102 ASP A CA 1
ATOM 792 C C . ASP A 1 102 ? -2.609 5.844 16.014 1.00 92.06 102 ASP A C 1
ATOM 794 O O . ASP A 1 102 ? -3.132 4.822 16.465 1.00 92.06 102 ASP A O 1
ATOM 798 N N . GLY A 1 103 ? -1.863 6.664 16.756 1.00 88.94 103 GLY A N 1
ATOM 799 C CA . GLY A 1 103 ? -1.504 6.420 18.157 1.00 88.94 103 GLY A CA 1
ATOM 800 C C . GLY A 1 103 ? -0.227 5.598 18.392 1.00 88.94 103 GLY A C 1
ATOM 801 O O . GLY A 1 103 ? 0.155 5.435 19.547 1.00 88.94 103 GLY A O 1
ATOM 802 N N . MET A 1 104 ? 0.448 5.098 17.350 1.00 90.75 104 MET A N 1
ATOM 803 C CA . MET A 1 104 ? 1.787 4.503 17.474 1.00 90.75 104 MET A CA 1
ATOM 804 C C . MET A 1 104 ? 2.878 5.541 17.192 1.00 90.75 104 MET A C 1
ATOM 806 O O . MET A 1 104 ? 2.767 6.320 16.248 1.00 90.75 104 MET A O 1
ATOM 810 N N . GLU A 1 105 ? 3.951 5.525 17.987 1.00 91.19 105 GLU A N 1
ATOM 811 C CA . GLU A 1 105 ? 5.093 6.437 17.814 1.00 91.19 105 GLU A CA 1
ATOM 812 C C . GLU A 1 105 ? 6.039 6.007 16.685 1.00 91.19 105 GLU A C 1
ATOM 814 O O . GLU A 1 105 ? 6.655 6.848 16.032 1.00 91.19 105 GLU A O 1
ATOM 819 N N . THR A 1 106 ? 6.142 4.701 16.429 1.00 92.44 106 THR A N 1
ATOM 820 C CA . THR A 1 106 ? 7.016 4.128 15.401 1.00 92.44 106 THR A CA 1
ATOM 821 C C . THR A 1 106 ? 6.211 3.364 14.349 1.00 92.44 106 THR A C 1
ATOM 823 O O . THR A 1 106 ? 5.185 2.751 14.670 1.00 92.44 106 THR A O 1
ATOM 826 N N . PRO A 1 107 ? 6.647 3.385 13.075 1.00 92.12 107 PRO A N 1
ATOM 827 C CA . PRO A 1 107 ? 6.004 2.602 12.037 1.00 92.12 107 PRO A CA 1
ATOM 828 C C . PRO A 1 107 ? 6.332 1.122 12.202 1.00 92.12 107 PRO A C 1
ATOM 830 O O . PRO A 1 107 ? 7.425 0.743 12.624 1.00 92.12 107 PRO A O 1
ATOM 833 N N . ILE A 1 108 ? 5.398 0.280 11.777 1.00 91.25 108 ILE A N 1
ATOM 834 C CA . ILE A 1 108 ? 5.668 -1.136 11.552 1.00 91.25 108 ILE A CA 1
ATOM 835 C C . ILE A 1 108 ? 6.267 -1.248 10.151 1.00 91.25 108 ILE A C 1
ATOM 837 O O . ILE A 1 108 ? 5.610 -0.879 9.174 1.00 91.25 108 ILE A O 1
ATOM 841 N N . ARG A 1 109 ? 7.508 -1.728 10.056 1.00 91.56 109 ARG A N 1
ATOM 842 C CA . ARG A 1 109 ? 8.174 -1.967 8.775 1.00 91.56 109 ARG A CA 1
ATOM 843 C C . ARG A 1 109 ? 7.995 -3.417 8.352 1.00 91.56 109 ARG A C 1
ATOM 845 O O . ARG A 1 109 ? 8.337 -4.323 9.101 1.00 91.56 109 ARG A O 1
ATOM 852 N N . GLU A 1 110 ? 7.497 -3.610 7.138 1.00 87.50 110 GLU A N 1
ATOM 853 C CA . GLU A 1 110 ? 7.200 -4.923 6.565 1.00 87.50 110 GLU A CA 1
ATOM 854 C C . GLU A 1 110 ? 7.715 -5.002 5.128 1.00 87.50 110 GLU A C 1
ATOM 856 O O . GLU A 1 110 ? 7.648 -4.027 4.377 1.00 87.50 110 GLU A O 1
ATOM 861 N N . VAL A 1 111 ? 8.196 -6.173 4.715 1.00 88.56 111 VAL A N 1
ATOM 862 C CA . VAL A 1 111 ? 8.493 -6.448 3.305 1.00 88.56 111 VAL A CA 1
ATOM 863 C C . VAL A 1 111 ? 7.291 -7.161 2.706 1.00 88.56 111 VAL A C 1
ATOM 865 O O . VAL A 1 111 ? 6.989 -8.298 3.053 1.00 88.56 111 VAL A O 1
ATOM 868 N N . VAL A 1 112 ? 6.586 -6.480 1.806 1.00 85.69 112 VAL A N 1
ATOM 869 C CA . VAL A 1 112 ? 5.353 -6.997 1.214 1.00 85.69 112 VAL A CA 1
ATOM 870 C C . VAL A 1 112 ? 5.663 -7.679 -0.121 1.00 85.69 112 VAL A C 1
ATOM 872 O O . VAL A 1 112 ? 6.069 -6.995 -1.066 1.00 85.69 112 VAL A O 1
ATOM 875 N N . PRO A 1 113 ? 5.439 -8.998 -0.256 1.00 86.44 113 PRO A N 1
ATOM 876 C CA . PRO A 1 113 ? 5.462 -9.660 -1.553 1.00 86.44 113 PRO A CA 1
ATOM 877 C C . PRO A 1 113 ? 4.259 -9.214 -2.389 1.00 86.44 113 PRO A C 1
ATOM 879 O O . PRO A 1 113 ? 3.097 -9.422 -2.015 1.00 86.44 113 PRO A O 1
ATOM 882 N N . VAL A 1 114 ? 4.533 -8.601 -3.542 1.00 84.62 114 VAL A N 1
ATOM 883 C CA . VAL A 1 114 ? 3.512 -8.181 -4.504 1.00 84.62 114 VAL A CA 1
ATOM 884 C C . VAL A 1 114 ? 3.703 -8.935 -5.814 1.00 84.62 114 VAL A C 1
ATOM 886 O O . VAL A 1 114 ? 4.761 -8.849 -6.428 1.00 84.62 114 VAL A O 1
ATOM 889 N N . GLY A 1 115 ? 2.679 -9.667 -6.261 1.00 75.12 115 GLY A N 1
ATOM 890 C CA . GLY A 1 115 ? 2.647 -10.328 -7.572 1.00 75.12 115 GLY A CA 1
ATOM 891 C C . GLY A 1 115 ? 3.151 -11.778 -7.608 1.00 75.12 115 GLY A C 1
ATOM 892 O O . GLY A 1 115 ? 2.784 -12.495 -8.537 1.00 75.12 115 GLY A O 1
ATOM 893 N N . ARG A 1 116 ? 3.915 -12.235 -6.600 1.00 72.94 116 ARG A N 1
ATOM 894 C CA . ARG A 1 116 ? 4.283 -13.645 -6.318 1.00 72.94 116 ARG A CA 1
ATOM 895 C C . ARG A 1 116 ? 4.436 -13.872 -4.803 1.00 72.94 116 ARG A C 1
ATOM 897 O O . ARG A 1 116 ? 4.363 -12.913 -4.048 1.00 72.94 116 ARG A O 1
ATOM 904 N N . ASN A 1 117 ? 4.549 -15.131 -4.369 1.00 59.88 117 ASN A N 1
ATOM 905 C CA . ASN A 1 117 ? 4.329 -15.559 -2.978 1.00 59.88 117 ASN A CA 1
ATOM 906 C C . ASN A 1 117 ? 5.553 -15.512 -2.040 1.00 59.88 117 ASN A C 1
ATOM 908 O O . ASN A 1 117 ? 5.398 -15.937 -0.898 1.00 59.88 117 ASN A O 1
ATOM 912 N N . ASP A 1 118 ? 6.721 -15.022 -2.458 1.00 66.62 118 ASP A N 1
ATOM 913 C CA . ASP A 1 118 ? 7.945 -15.099 -1.652 1.00 66.62 118 ASP A CA 1
ATOM 914 C C . ASP A 1 118 ? 8.758 -13.793 -1.590 1.00 66.62 118 ASP A C 1
ATOM 916 O O . ASP A 1 118 ? 9.176 -13.224 -2.600 1.00 66.62 118 ASP A O 1
ATOM 920 N N . CYS A 1 119 ? 8.956 -13.363 -0.343 1.00 70.69 119 CYS A N 1
ATOM 921 C CA . CYS A 1 119 ? 9.987 -12.504 0.227 1.00 70.69 119 CYS A CA 1
ATOM 922 C C . CYS A 1 119 ? 10.291 -13.128 1.607 1.00 70.69 119 CYS A C 1
ATOM 924 O O . CYS A 1 119 ? 11.433 -12.977 2.066 1.00 70.69 119 CYS A O 1
#

Secondary structure (DSSP, 8-state):
-B---B--PEE-S-TT--EEEE---EEETT-EEEEEE-GGGTTTEEEEPTTSSEESEEEEEPPPTT-B-TTSSSB--SEEE---EEEESSS-EEEEEEEEETT-SSPEEEEEEESSS--

Foldseek 3Di:
DDFDAQAAWDADPDPPFRTKTFGQDKDFAQWKKKKFFPPVCPQFKFKADPVGDTHRIDIDTHHHAQCDDPVPVGGDHRMDGDPIIMTGNDLWDFTWIWMGIPPDPGTDTDGHTHRHDDD

Mean predicted aligned error: 5.83 Å

Solvent-accessible surface area (backbone atoms only — not comparable to full-atom values): 6524 Å² total; per-residue (Å²): 126,48,74,56,76,23,71,56,37,44,80,49,94,45,85,84,32,42,13,37,26,64,43,55,40,37,35,51,39,66,44,42,36,36,48,30,52,29,80,93,28,56,87,51,43,34,33,56,41,96,88,60,64,75,33,55,59,47,79,46,73,27,55,48,62,66,36,80,32,92,89,43,96,59,48,38,50,71,52,31,69,51,91,50,34,38,30,17,60,47,63,53,48,70,37,44,26,36,37,36,44,75,93,54,95,63,61,52,74,46,72,43,29,36,28,39,93,76,117

pLDDT: mean 84.81, std 10.43, range [53.94, 94.94]